Protein AF-A0A353VZP7-F1 (afdb_monomer_lite)

Sequence (99 aa):
MIFQKAGKSGWASIIPIYNILILLQIVGKPWWWLLLLLIPVVDIVILIIIYHQLSQTFEKTAGFTVSLVLLPIIFFPILAFSDAKYIGFKKPGVTEANI

Secondary structure (DSSP, 8-state):
-HHHHTTS-GGGGTSHHHHHHHHHHHTT--TTHHHHTTSHHHHHHHHHHHHHHHHHHTT--HHHHHHHHH-HHHHHHHHHHSS--------TT--S---

pLDDT: mean 76.03, std 11.07, range [40.41, 90.56]

Radius of gyration: 13.65 Å; chains: 1; bounding box: 36×31×34 Å

Foldseek 3Di:
DLQVLLVHDPCLCVDPLSVVQSLCVQLVHDSCVSVLCVPPVSVVVSVLVSLCSSCVQQVHDVVLSVVCVVPVVPSVVCCVPPPRHRNGGDDPPPPPDDD

Structure (mmCIF, N/CA/C/O backbone):
data_AF-A0A353VZP7-F1
#
_entry.id   AF-A0A353VZP7-F1
#
loop_
_atom_site.group_PDB
_atom_site.id
_atom_site.type_symbol
_atom_site.label_atom_id
_atom_site.label_alt_id
_atom_site.label_comp_id
_atom_site.label_asym_id
_atom_site.label_entity_id
_atom_site.label_seq_id
_atom_site.pdbx_PDB_ins_code
_atom_site.Cartn_x
_atom_site.Cartn_y
_atom_site.Cartn_z
_atom_site.occupancy
_atom_site.B_iso_or_equiv
_atom_site.auth_seq_id
_atom_site.auth_comp_id
_atom_site.auth_asym_id
_atom_site.auth_atom_id
_atom_site.pdbx_PDB_model_num
ATOM 1 N N . MET A 1 1 ? -5.412 7.530 11.006 1.00 59.75 1 MET A N 1
ATOM 2 C CA . MET A 1 1 ? -4.705 6.357 10.425 1.00 59.75 1 MET A CA 1
ATOM 3 C C . MET A 1 1 ? -5.350 5.992 9.090 1.00 59.75 1 MET A C 1
ATOM 5 O O . MET A 1 1 ? -6.570 6.048 9.013 1.00 59.75 1 MET A O 1
ATOM 9 N N . ILE A 1 2 ? -4.580 5.617 8.059 1.00 64.31 2 ILE A N 1
ATOM 10 C CA . ILE A 1 2 ? -5.104 5.247 6.717 1.00 64.31 2 ILE A CA 1
ATOM 11 C C . ILE A 1 2 ? -6.239 4.209 6.824 1.00 64.31 2 ILE A C 1
ATOM 13 O O . ILE A 1 2 ? -7.280 4.359 6.192 1.00 64.31 2 ILE A O 1
ATOM 17 N N . PHE A 1 3 ? -6.085 3.229 7.720 1.00 69.00 3 PHE A N 1
ATOM 18 C CA . PHE A 1 3 ? -7.097 2.214 8.026 1.00 69.00 3 PHE A CA 1
ATOM 19 C C . PHE A 1 3 ? -8.402 2.799 8.573 1.00 69.00 3 PHE A C 1
ATOM 21 O O . PHE A 1 3 ? -9.471 2.463 8.077 1.00 69.00 3 PHE A O 1
ATOM 28 N N . GLN A 1 4 ? -8.323 3.730 9.528 1.00 68.00 4 GLN A N 1
ATOM 29 C CA . GLN A 1 4 ? -9.504 4.378 10.111 1.00 68.00 4 GLN A CA 1
ATOM 30 C C . GLN A 1 4 ? -10.273 5.210 9.079 1.00 68.00 4 GLN A C 1
ATOM 32 O O . GLN A 1 4 ? -11.499 5.209 9.100 1.00 68.00 4 GLN A O 1
ATOM 37 N N . LYS A 1 5 ? -9.573 5.865 8.141 1.00 68.25 5 LYS A N 1
ATOM 38 C CA . LYS A 1 5 ? -10.216 6.593 7.033 1.00 68.25 5 LYS A CA 1
ATOM 39 C C . LYS A 1 5 ? -10.972 5.672 6.076 1.00 68.25 5 LYS A C 1
ATOM 41 O O . LYS A 1 5 ? -11.972 6.083 5.506 1.00 68.25 5 LYS A O 1
ATOM 46 N N . ALA A 1 6 ? -10.509 4.435 5.92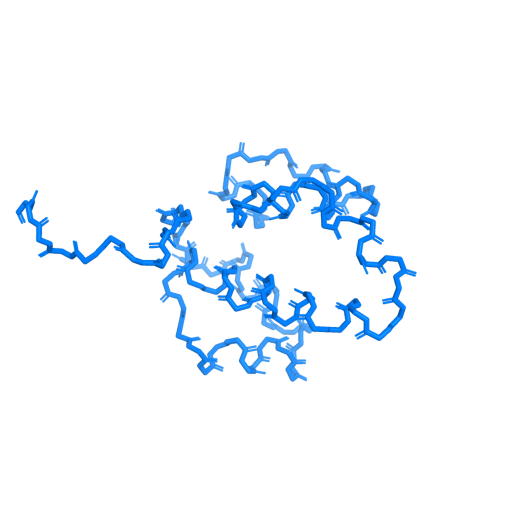8 1.00 65.75 6 ALA A N 1
ATOM 47 C CA . ALA A 1 6 ? -11.166 3.405 5.133 1.00 65.75 6 ALA A CA 1
ATOM 48 C C . ALA A 1 6 ? -12.176 2.558 5.942 1.00 65.75 6 ALA A C 1
ATOM 50 O O . ALA A 1 6 ? -12.602 1.501 5.476 1.00 65.75 6 ALA A O 1
ATOM 51 N N . GLY A 1 7 ? -12.537 2.976 7.164 1.00 67.81 7 GLY A N 1
ATOM 52 C CA . GLY A 1 7 ? -13.490 2.258 8.021 1.00 67.81 7 GLY A CA 1
ATOM 53 C C . GLY A 1 7 ? -12.962 0.937 8.596 1.00 67.81 7 GLY A C 1
ATOM 54 O O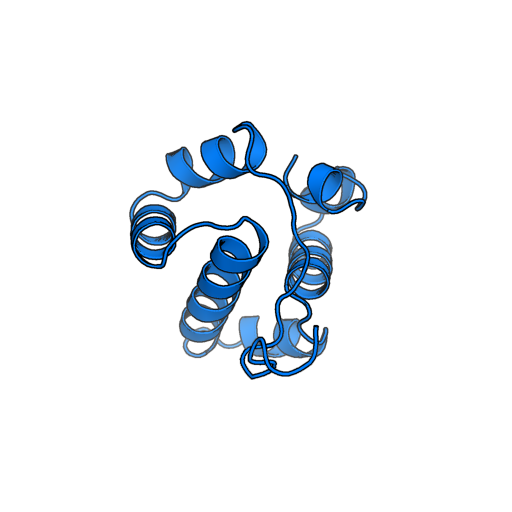 . GLY A 1 7 ? -13.745 0.068 8.973 1.00 67.81 7 GLY A O 1
ATOM 55 N N . LYS A 1 8 ? -11.639 0.750 8.645 1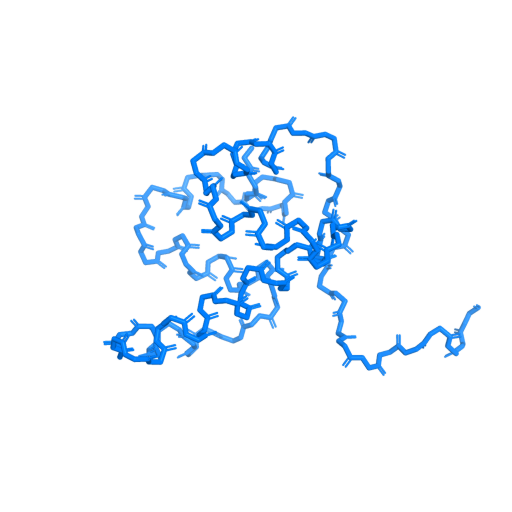.00 73.56 8 LYS A N 1
ATOM 56 C CA . LYS A 1 8 ? -10.965 -0.452 9.159 1.00 73.56 8 LYS A CA 1
ATOM 57 C C . LYS A 1 8 ? -10.256 -0.163 10.485 1.00 73.56 8 LYS A C 1
ATOM 59 O O . LYS A 1 8 ? -9.778 0.945 10.735 1.00 73.56 8 LYS A O 1
ATOM 64 N N . SER A 1 9 ? -10.163 -1.177 11.344 1.00 75.31 9 SER A N 1
ATOM 65 C CA . SER A 1 9 ? -9.572 -1.060 12.682 1.00 75.31 9 SER A CA 1
ATOM 66 C C . SER A 1 9 ? -8.106 -0.617 12.628 1.00 75.31 9 SER A C 1
ATOM 68 O O . SER A 1 9 ? -7.274 -1.290 12.027 1.00 75.31 9 SER A O 1
ATOM 70 N N . GLY A 1 10 ? -7.770 0.488 13.303 1.00 65.25 10 GLY A N 1
ATOM 71 C CA . GLY A 1 10 ? -6.408 1.043 13.336 1.00 65.25 10 GLY A CA 1
ATOM 72 C C . GLY A 1 10 ? -5.359 0.104 13.944 1.00 65.25 10 GLY A C 1
ATOM 73 O O . GLY A 1 10 ? -4.221 0.105 13.499 1.00 65.25 10 GLY A O 1
ATOM 74 N N . TRP A 1 11 ? -5.755 -0.774 14.872 1.00 76.06 11 TRP A N 1
ATOM 75 C CA . TRP A 1 11 ? -4.887 -1.827 15.426 1.00 76.06 11 TRP A CA 1
ATOM 76 C C . TRP A 1 11 ? -4.384 -2.828 14.379 1.00 76.06 11 TRP A C 1
ATOM 78 O O . TRP A 1 11 ? -3.383 -3.505 14.612 1.00 76.06 11 TRP A O 1
ATOM 88 N N . ALA A 1 12 ? -5.031 -2.909 13.210 1.00 73.44 12 ALA A N 1
ATOM 89 C CA . ALA A 1 12 ? -4.594 -3.804 12.150 1.00 73.44 12 ALA A CA 1
ATOM 90 C C . ALA A 1 12 ? -3.180 -3.488 11.639 1.00 73.44 12 ALA A C 1
ATOM 92 O O . ALA A 1 12 ? -2.508 -4.386 11.143 1.00 73.44 12 ALA A O 1
ATOM 93 N N . SER A 1 13 ? -2.700 -2.250 11.810 1.00 68.25 13 SER A N 1
ATOM 94 C CA . SER A 1 13 ? -1.350 -1.851 11.402 1.00 68.25 13 SER A CA 1
ATOM 95 C C . SER A 1 13 ? -0.233 -2.435 12.273 1.00 68.25 13 SER A C 1
ATOM 97 O O . SER A 1 13 ? 0.924 -2.370 11.871 1.00 68.25 13 SER A O 1
ATOM 99 N N . ILE A 1 14 ? -0.550 -2.973 13.456 1.00 79.75 14 ILE A N 1
ATOM 100 C CA . ILE A 1 14 ? 0.442 -3.507 14.407 1.00 79.75 14 ILE A CA 1
ATOM 101 C C . ILE A 1 14 ? 0.929 -4.892 13.970 1.00 79.75 14 ILE A C 1
ATOM 103 O O . ILE A 1 14 ? 2.094 -5.232 14.152 1.00 79.75 14 ILE A O 1
ATOM 107 N N . ILE A 1 15 ? 0.043 -5.694 13.379 1.00 83.69 15 ILE A N 1
ATOM 108 C CA . ILE A 1 15 ? 0.352 -7.060 12.957 1.00 83.69 15 ILE A CA 1
ATOM 109 C C . ILE A 1 15 ? 0.802 -7.013 11.487 1.00 83.69 15 ILE A C 1
ATOM 111 O O . ILE A 1 15 ? -0.024 -6.692 10.631 1.00 83.69 15 ILE A O 1
ATOM 115 N N . PRO A 1 16 ? 2.057 -7.369 11.149 1.00 73.94 16 PRO A N 1
ATOM 116 C CA . PRO A 1 16 ? 2.618 -7.157 9.809 1.00 73.94 16 PRO A CA 1
ATOM 117 C C . PRO A 1 16 ? 1.805 -7.800 8.678 1.00 73.94 16 PRO A C 1
ATOM 119 O O . PRO A 1 16 ? 1.504 -7.159 7.676 1.00 73.94 16 PRO A O 1
ATOM 122 N N . ILE A 1 17 ? 1.384 -9.054 8.860 1.00 84.88 17 ILE A N 1
ATOM 123 C CA . ILE A 1 17 ? 0.598 -9.784 7.855 1.00 84.88 17 ILE A CA 1
ATOM 124 C C . ILE A 1 17 ? -0.822 -9.216 7.740 1.00 84.88 17 ILE A C 1
ATOM 126 O O . ILE A 1 17 ? -1.356 -9.051 6.643 1.00 84.88 17 ILE A O 1
ATOM 130 N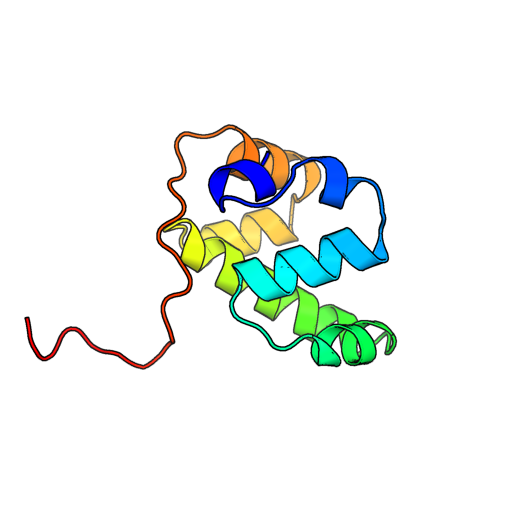 N . TYR A 1 18 ? -1.443 -8.895 8.874 1.00 81.44 18 TYR A N 1
ATOM 131 C CA . TYR A 1 18 ? -2.816 -8.401 8.900 1.00 81.44 18 TYR A CA 1
ATOM 132 C C . TYR A 1 18 ? -2.922 -6.985 8.323 1.00 81.44 18 TYR A C 1
ATOM 134 O O . TYR A 1 18 ? -3.868 -6.694 7.596 1.00 81.44 18 TYR A O 1
ATOM 142 N N . ASN A 1 19 ? -1.911 -6.142 8.550 1.00 85.88 19 ASN A N 1
ATOM 143 C CA . ASN A 1 19 ? -1.757 -4.837 7.915 1.00 85.88 19 ASN A CA 1
ATOM 144 C C . ASN A 1 19 ? -1.871 -4.953 6.383 1.00 85.88 19 ASN A C 1
ATOM 146 O O . ASN A 1 19 ? -2.712 -4.297 5.769 1.00 85.88 19 ASN A O 1
ATOM 150 N N . ILE A 1 20 ? -1.101 -5.863 5.778 1.00 83.00 20 ILE A N 1
ATOM 151 C CA . ILE A 1 20 ? -1.111 -6.094 4.327 1.00 83.00 20 ILE A CA 1
ATOM 152 C C . ILE A 1 20 ? -2.465 -6.635 3.857 1.00 83.00 20 ILE A C 1
ATOM 154 O O . ILE A 1 20 ? -2.988 -6.177 2.843 1.00 83.00 20 ILE A O 1
ATOM 158 N N . LEU A 1 21 ? -3.075 -7.568 4.594 1.00 85.12 21 LEU A N 1
ATOM 159 C CA . LEU A 1 21 ? -4.407 -8.087 4.261 1.00 85.12 21 LEU A CA 1
ATOM 160 C C . LEU A 1 21 ? -5.473 -6.989 4.250 1.00 85.12 21 LEU A C 1
ATOM 162 O O . LEU A 1 21 ? -6.298 -6.939 3.338 1.00 85.12 21 LEU A O 1
ATOM 166 N N . ILE A 1 22 ? -5.462 -6.094 5.236 1.00 84.56 22 ILE A N 1
ATOM 167 C CA . ILE A 1 22 ? -6.395 -4.968 5.271 1.00 84.56 22 ILE A CA 1
ATOM 168 C C . ILE A 1 22 ? -6.064 -3.957 4.172 1.00 84.56 22 ILE A C 1
ATOM 170 O O . ILE A 1 22 ? -6.984 -3.448 3.539 1.00 84.56 22 ILE A O 1
ATOM 174 N N . LEU A 1 23 ? -4.788 -3.699 3.884 1.00 83.00 23 LEU A N 1
ATOM 175 C CA . LEU A 1 23 ? -4.382 -2.844 2.767 1.00 83.00 23 LEU A CA 1
ATOM 176 C C . LEU A 1 23 ? -4.897 -3.392 1.428 1.00 83.00 23 LEU A C 1
ATOM 178 O O . LEU A 1 23 ? -5.479 -2.646 0.645 1.00 83.00 23 LEU A O 1
ATOM 182 N N . LEU A 1 24 ? -4.771 -4.702 1.200 1.00 85.25 24 LEU A N 1
ATOM 183 C CA . LEU A 1 24 ? -5.345 -5.389 0.042 1.00 85.25 24 LEU A CA 1
ATOM 184 C C . LEU A 1 24 ? -6.868 -5.206 -0.007 1.00 85.25 24 LEU A C 1
ATOM 186 O O . LEU A 1 24 ? -7.396 -4.868 -1.062 1.00 85.25 24 LEU A O 1
ATOM 190 N N . GLN A 1 25 ? -7.573 -5.332 1.123 1.00 82.88 25 GLN A N 1
ATOM 191 C CA . GLN A 1 25 ? -9.018 -5.072 1.184 1.00 82.88 25 GLN A CA 1
ATOM 192 C C . GLN A 1 25 ? -9.384 -3.617 0.852 1.00 82.88 25 GLN A C 1
ATOM 194 O O . GLN A 1 25 ? -10.359 -3.394 0.139 1.00 82.88 25 GLN A O 1
ATOM 199 N N . ILE A 1 26 ? -8.619 -2.635 1.342 1.00 82.75 26 ILE A N 1
ATOM 200 C CA . ILE A 1 26 ? -8.815 -1.200 1.050 1.00 82.75 26 ILE A CA 1
ATOM 201 C C . ILE A 1 26 ? -8.647 -0.936 -0.448 1.00 82.75 26 ILE A C 1
ATOM 203 O O . ILE A 1 26 ? -9.415 -0.204 -1.062 1.00 82.75 26 ILE A O 1
ATOM 207 N N . VAL A 1 27 ? -7.656 -1.585 -1.048 1.00 83.62 27 VAL A N 1
ATOM 208 C CA . VAL A 1 27 ? -7.311 -1.454 -2.463 1.00 83.62 27 VAL A CA 1
ATOM 209 C C . VAL A 1 27 ? -8.163 -2.384 -3.355 1.00 83.62 27 VAL A C 1
ATOM 211 O O . VAL A 1 27 ? -7.964 -2.462 -4.566 1.00 83.62 27 VAL A O 1
ATOM 214 N N . GLY A 1 28 ? -9.138 -3.104 -2.789 1.00 81.19 28 GLY A N 1
ATOM 215 C CA . GLY A 1 28 ? -10.024 -4.003 -3.538 1.00 81.19 28 GLY A CA 1
ATOM 216 C C . GLY A 1 28 ? -9.293 -5.177 -4.198 1.00 81.19 28 GLY A C 1
ATOM 217 O O . GLY A 1 28 ? -9.729 -5.681 -5.236 1.00 81.19 28 GLY A O 1
ATOM 218 N N . LYS A 1 29 ? -8.154 -5.592 -3.638 1.00 83.56 29 LYS A N 1
ATOM 219 C CA . LYS A 1 29 ? -7.347 -6.706 -4.125 1.00 83.56 29 LYS A CA 1
ATOM 220 C C . LYS A 1 29 ? -7.612 -7.988 -3.331 1.00 83.56 29 LYS A C 1
ATOM 222 O O . LYS A 1 29 ? -7.824 -7.954 -2.120 1.00 83.56 29 LYS A O 1
ATOM 227 N N . PRO A 1 30 ? -7.610 -9.138 -4.017 1.00 87.12 30 PRO A N 1
ATOM 228 C CA . PRO A 1 30 ? -7.830 -10.437 -3.393 1.00 87.12 30 PRO A CA 1
ATOM 229 C C . PRO A 1 30 ? -6.684 -10.833 -2.446 1.00 87.12 30 PRO A C 1
ATOM 231 O O . PRO A 1 30 ? -5.514 -10.555 -2.704 1.00 87.12 30 PRO A O 1
ATOM 234 N N . TRP A 1 31 ? -7.022 -11.541 -1.367 1.00 85.00 31 TRP A N 1
ATOM 235 C CA . TRP A 1 31 ? -6.099 -11.900 -0.280 1.00 85.00 31 TRP A CA 1
ATOM 236 C C . TRP A 1 31 ? -4.913 -12.776 -0.721 1.00 85.00 31 TRP A C 1
ATOM 238 O O . TRP A 1 31 ? -3.838 -12.676 -0.140 1.00 85.00 31 TRP A O 1
ATOM 248 N N . TRP A 1 32 ? -5.068 -13.580 -1.781 1.00 85.19 32 TRP A N 1
ATOM 249 C CA . TRP A 1 32 ? -4.000 -14.421 -2.346 1.00 85.19 32 TRP A CA 1
ATOM 250 C C . TRP A 1 32 ? -2.783 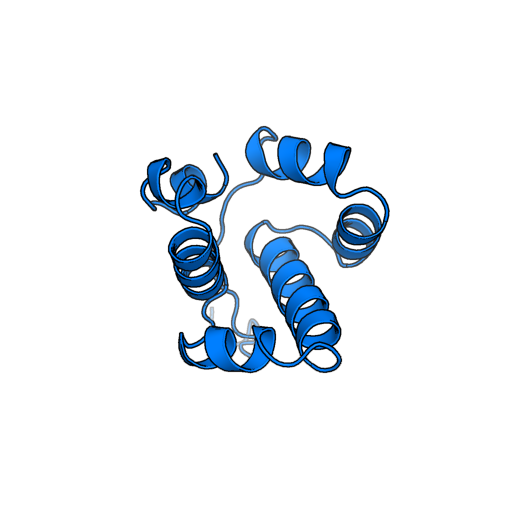-13.626 -2.863 1.00 85.19 32 TRP A C 1
ATOM 252 O O . TRP A 1 32 ? -1.712 -14.198 -3.033 1.00 85.19 32 TRP A O 1
ATOM 262 N N . TRP A 1 33 ? -2.896 -12.302 -3.046 1.00 86.56 33 TRP A N 1
ATOM 263 C CA . TRP A 1 33 ? -1.760 -11.438 -3.385 1.00 86.56 33 TRP A CA 1
ATOM 264 C C . TRP A 1 33 ? -0.728 -11.386 -2.256 1.00 86.56 33 TRP A C 1
ATOM 266 O O . TRP A 1 33 ? 0.444 -11.154 -2.524 1.00 86.56 33 TRP A O 1
ATOM 276 N N . LEU A 1 34 ? -1.130 -11.690 -1.018 1.00 86.50 34 LEU A N 1
ATOM 277 C CA . LEU A 1 34 ? -0.207 -11.882 0.098 1.00 86.50 34 LEU A CA 1
ATOM 278 C C . LEU A 1 34 ? 0.831 -12.982 -0.193 1.00 86.50 34 LEU A C 1
ATOM 280 O O . LEU A 1 34 ? 1.985 -12.846 0.193 1.00 86.50 34 LEU A O 1
ATOM 284 N N . LEU A 1 35 ? 0.447 -14.046 -0.911 1.00 88.81 35 LEU A N 1
ATOM 285 C CA . LEU A 1 35 ? 1.373 -15.114 -1.306 1.00 88.81 35 LEU A CA 1
ATOM 286 C C . LEU A 1 35 ? 2.354 -14.656 -2.392 1.00 88.81 35 LEU A C 1
ATOM 288 O O . LEU A 1 35 ? 3.480 -15.135 -2.439 1.00 88.81 35 LEU A O 1
ATOM 292 N N . LEU A 1 36 ? 1.950 -13.708 -3.242 1.00 86.81 36 LEU A N 1
ATOM 293 C CA . LEU A 1 36 ? 2.827 -13.128 -4.262 1.00 86.81 36 LEU A CA 1
ATOM 294 C C . LEU A 1 36 ? 3.903 -12.225 -3.642 1.00 86.81 36 LEU A C 1
ATOM 296 O O . LEU A 1 36 ? 5.015 -12.176 -4.159 1.00 86.81 36 LEU A O 1
ATOM 300 N N . LEU A 1 37 ? 3.597 -11.572 -2.514 1.00 84.00 37 LEU A N 1
ATOM 301 C CA . LEU A 1 37 ? 4.550 -10.758 -1.744 1.00 84.00 37 LEU A CA 1
ATOM 302 C C . LEU A 1 37 ? 5.658 -11.597 -1.074 1.00 84.00 37 LEU A C 1
ATOM 304 O O . LEU A 1 37 ? 6.698 -11.070 -0.702 1.00 84.00 37 LEU A O 1
ATOM 308 N N . LEU A 1 38 ? 5.489 -12.919 -0.950 1.00 85.69 38 LEU A N 1
ATOM 309 C CA . LEU A 1 38 ? 6.556 -13.812 -0.468 1.00 85.69 38 LEU A CA 1
ATOM 310 C C . LEU A 1 38 ? 7.651 -14.065 -1.521 1.00 85.69 38 LEU A C 1
ATOM 312 O O . LEU A 1 38 ? 8.701 -14.611 -1.185 1.00 85.69 38 LEU A O 1
ATOM 316 N N . ILE A 1 39 ? 7.428 -13.684 -2.785 1.00 90.56 39 ILE A N 1
ATOM 317 C CA . ILE A 1 39 ? 8.384 -13.881 -3.880 1.00 90.56 39 ILE A CA 1
ATOM 318 C C . ILE A 1 39 ? 9.130 -12.556 -4.129 1.00 90.56 39 ILE A C 1
ATOM 320 O O . ILE A 1 39 ? 8.531 -11.632 -4.674 1.00 90.56 39 ILE A O 1
ATOM 324 N N . PRO A 1 40 ? 10.439 -12.446 -3.836 1.00 75.81 40 PRO A N 1
ATOM 325 C CA . PRO A 1 40 ? 11.155 -11.162 -3.748 1.00 75.81 40 PRO A CA 1
ATOM 326 C C . PRO A 1 40 ? 11.198 -10.325 -5.040 1.00 75.81 40 PRO A C 1
ATOM 328 O O . PRO A 1 40 ? 11.360 -9.112 -4.982 1.00 75.81 40 PRO A O 1
ATOM 331 N N . VAL A 1 41 ? 11.031 -10.940 -6.214 1.00 88.38 41 VAL A N 1
ATOM 332 C CA . VAL A 1 41 ? 10.954 -10.211 -7.497 1.00 88.38 41 VAL A CA 1
ATOM 333 C C . VAL A 1 41 ? 9.531 -9.725 -7.784 1.00 88.38 41 VAL A C 1
ATOM 335 O O . VAL A 1 41 ? 9.326 -8.631 -8.306 1.00 88.38 41 VAL A O 1
ATOM 338 N N . VAL A 1 42 ? 8.535 -10.540 -7.439 1.00 87.88 42 VAL A N 1
ATOM 339 C CA . VAL A 1 42 ? 7.119 -10.231 -7.667 1.00 87.88 42 VAL A CA 1
ATOM 340 C C . VAL A 1 42 ? 6.624 -9.225 -6.628 1.00 87.88 42 VAL A C 1
ATOM 342 O O . VAL A 1 42 ? 5.836 -8.346 -6.968 1.00 87.88 42 VAL A O 1
ATOM 345 N N . ASP A 1 43 ? 7.140 -9.298 -5.401 1.00 85.88 43 ASP A N 1
ATOM 346 C CA . ASP A 1 43 ? 6.843 -8.402 -4.284 1.00 85.88 43 ASP A CA 1
ATOM 347 C C . ASP A 1 43 ? 6.941 -6.922 -4.678 1.00 85.88 43 ASP A C 1
ATOM 349 O O . ASP A 1 43 ? 5.978 -6.173 -4.524 1.00 85.88 43 ASP A O 1
ATOM 353 N N . ILE A 1 44 ? 8.047 -6.523 -5.312 1.00 84.88 44 ILE A N 1
ATOM 354 C CA . ILE A 1 44 ? 8.288 -5.134 -5.728 1.00 84.88 44 ILE A CA 1
ATOM 355 C C . ILE A 1 44 ? 7.231 -4.665 -6.737 1.00 84.88 44 ILE A C 1
ATOM 357 O O . ILE A 1 44 ? 6.676 -3.571 -6.609 1.00 84.88 44 ILE A O 1
ATOM 361 N N . VAL A 1 45 ? 6.915 -5.496 -7.736 1.00 86.56 45 VAL A N 1
ATOM 362 C CA . VAL A 1 45 ? 5.915 -5.170 -8.766 1.00 86.56 45 VAL A CA 1
ATOM 363 C C . VAL A 1 45 ? 4.528 -5.038 -8.138 1.00 86.56 45 VAL A C 1
ATOM 365 O O . VAL A 1 45 ? 3.793 -4.091 -8.426 1.00 86.56 45 VAL A O 1
ATOM 368 N N . ILE A 1 46 ? 4.176 -5.961 -7.244 1.00 87.25 46 ILE A N 1
ATOM 369 C CA . ILE A 1 46 ? 2.896 -5.956 -6.538 1.00 87.25 46 ILE A CA 1
ATOM 370 C C . ILE A 1 46 ? 2.781 -4.732 -5.624 1.00 87.25 46 ILE A C 1
ATOM 372 O O . ILE A 1 46 ? 1.738 -4.078 -5.635 1.00 87.25 46 ILE A O 1
ATOM 376 N N . LEU A 1 47 ? 3.837 -4.367 -4.894 1.00 83.88 47 LEU A N 1
ATOM 377 C CA . LEU A 1 47 ? 3.868 -3.176 -4.042 1.00 83.88 47 LEU A CA 1
ATOM 378 C C . LEU A 1 47 ? 3.625 -1.894 -4.838 1.00 83.88 47 LEU A C 1
ATOM 380 O O . LEU A 1 47 ? 2.808 -1.071 -4.426 1.00 83.88 47 LEU A O 1
ATOM 384 N N . ILE A 1 48 ? 4.257 -1.743 -6.006 1.00 83.31 48 ILE A N 1
ATOM 385 C CA . ILE A 1 48 ? 4.028 -0.588 -6.888 1.00 83.31 48 ILE A CA 1
ATOM 386 C C . ILE A 1 48 ? 2.557 -0.521 -7.314 1.00 83.31 48 ILE A C 1
ATOM 388 O O . ILE A 1 48 ? 1.944 0.546 -7.253 1.00 83.31 48 ILE A O 1
ATOM 392 N N . ILE A 1 49 ? 1.960 -1.655 -7.697 1.00 84.69 49 ILE A N 1
ATOM 393 C CA . ILE A 1 49 ? 0.544 -1.716 -8.088 1.00 84.69 49 ILE A CA 1
ATOM 394 C C . ILE A 1 49 ? -0.369 -1.354 -6.909 1.00 84.69 49 ILE A C 1
ATOM 396 O O . ILE A 1 49 ? -1.314 -0.579 -7.083 1.00 84.69 49 ILE A O 1
ATOM 400 N N . ILE A 1 50 ? -0.090 -1.887 -5.716 1.00 84.88 50 ILE A N 1
ATOM 401 C CA . ILE A 1 50 ? -0.855 -1.603 -4.497 1.00 84.88 50 ILE A CA 1
ATOM 402 C C . ILE A 1 50 ? -0.764 -0.115 -4.155 1.00 84.88 50 ILE A C 1
ATOM 404 O O . ILE A 1 50 ? -1.796 0.504 -3.916 1.00 84.88 50 ILE A O 1
ATOM 408 N N . TYR A 1 51 ? 0.425 0.490 -4.179 1.00 82.19 51 TYR A N 1
ATOM 409 C CA . TYR A 1 51 ? 0.606 1.918 -3.892 1.00 82.19 51 TYR A CA 1
ATOM 410 C C . TYR A 1 51 ? -0.032 2.819 -4.937 1.00 82.19 51 TYR A C 1
ATOM 412 O O . TYR A 1 51 ? -0.631 3.841 -4.591 1.00 82.19 51 TYR A O 1
ATOM 420 N N . HIS A 1 52 ? 0.038 2.434 -6.207 1.00 81.69 52 HIS A N 1
ATOM 421 C CA . HIS A 1 52 ? -0.632 3.165 -7.265 1.00 81.69 52 HIS A CA 1
ATOM 422 C C . HIS A 1 52 ? -2.147 3.174 -7.055 1.00 81.69 52 HIS A C 1
ATOM 424 O O . HIS A 1 52 ? -2.774 4.233 -7.061 1.00 81.69 52 HIS A O 1
ATOM 430 N N . GLN A 1 53 ? -2.741 2.018 -6.780 1.00 81.31 53 GLN A N 1
ATOM 431 C CA . GLN A 1 53 ? -4.178 1.929 -6.536 1.00 81.31 53 GLN A CA 1
ATOM 432 C C . GLN A 1 53 ? -4.581 2.574 -5.210 1.00 81.31 53 GLN A C 1
ATOM 434 O O . GLN A 1 53 ? -5.614 3.232 -5.157 1.00 81.31 53 GLN A O 1
ATOM 439 N N . LEU A 1 54 ? -3.748 2.476 -4.170 1.00 82.62 54 LEU A N 1
ATOM 440 C CA . LEU A 1 54 ? -3.939 3.204 -2.920 1.00 82.62 54 LEU A CA 1
ATOM 441 C C . LEU A 1 54 ? -4.012 4.708 -3.199 1.00 82.62 54 LEU A C 1
ATOM 443 O O . LEU A 1 54 ? -4.958 5.357 -2.770 1.00 82.62 54 LEU A O 1
ATOM 447 N N . SER A 1 55 ? -3.089 5.261 -3.990 1.00 79.25 55 SER A N 1
ATOM 448 C CA . SER A 1 55 ? -3.130 6.681 -4.355 1.00 79.25 55 SER A CA 1
ATOM 449 C C . SER A 1 55 ? -4.430 7.058 -5.080 1.00 79.25 55 SER A C 1
ATOM 451 O O . SER A 1 55 ? -5.057 8.049 -4.713 1.00 79.25 55 SER A O 1
ATOM 453 N N . GLN A 1 56 ? -4.915 6.207 -5.993 1.00 77.75 56 GLN A N 1
ATOM 454 C CA . GLN A 1 56 ? -6.197 6.409 -6.676 1.00 77.75 56 GLN A CA 1
ATOM 455 C C . GLN A 1 56 ? -7.393 6.369 -5.712 1.00 77.75 56 GLN A C 1
ATOM 457 O O . GLN A 1 56 ? -8.301 7.182 -5.847 1.00 77.75 56 GLN A O 1
ATOM 462 N N . THR A 1 57 ? -7.386 5.487 -4.701 1.00 75.81 57 THR A N 1
ATOM 463 C CA . THR A 1 57 ? -8.461 5.425 -3.684 1.00 75.81 57 THR A CA 1
ATOM 464 C C . THR A 1 57 ? -8.541 6.661 -2.780 1.00 75.81 57 THR A C 1
ATOM 466 O O . THR A 1 57 ? -9.540 6.852 -2.086 1.00 75.81 57 THR A O 1
ATOM 469 N N . PHE A 1 58 ? -7.505 7.505 -2.793 1.00 78.00 58 PHE A N 1
ATOM 470 C CA . PHE A 1 58 ? -7.423 8.771 -2.059 1.00 78.00 58 PHE A CA 1
ATOM 471 C C . PHE A 1 58 ? -7.435 10.005 -2.990 1.00 78.00 58 PHE A C 1
ATOM 473 O O . PHE A 1 58 ? -7.001 11.081 -2.571 1.00 78.00 58 PHE A O 1
ATOM 480 N N . GLU A 1 59 ? -7.879 9.850 -4.248 1.00 76.62 59 GLU A N 1
ATOM 481 C CA . GLU A 1 59 ? -7.887 10.898 -5.293 1.00 76.62 59 GLU A CA 1
ATOM 482 C C . GLU A 1 59 ? -6.516 11.547 -5.547 1.00 76.62 59 GLU A C 1
ATOM 484 O O . GLU A 1 59 ? -6.399 12.710 -5.935 1.00 76.62 59 GLU A O 1
ATOM 489 N N . LYS A 1 60 ? -5.434 10.803 -5.314 1.00 74.56 60 LYS A N 1
ATOM 490 C CA . LYS A 1 60 ? -4.070 11.268 -5.568 1.00 74.56 60 LYS A CA 1
ATOM 491 C C . LYS A 1 60 ? -3.602 10.820 -6.953 1.00 74.56 60 LYS A C 1
ATOM 493 O O . LYS A 1 60 ? -3.941 9.741 -7.432 1.00 74.56 60 LYS A O 1
ATOM 498 N N . THR A 1 61 ? -2.819 11.676 -7.607 1.00 76.56 61 THR A N 1
ATOM 499 C CA . THR A 1 61 ? -2.319 11.459 -8.973 1.00 76.56 61 THR A CA 1
ATOM 500 C C . THR A 1 61 ? -1.155 10.464 -9.012 1.00 76.56 61 THR A C 1
ATOM 502 O O . THR A 1 61 ? -0.511 10.196 -7.997 1.00 76.56 61 THR A O 1
ATOM 505 N N . ALA A 1 62 ? -0.816 9.962 -10.206 1.00 72.75 62 ALA A N 1
ATOM 506 C CA . ALA A 1 62 ? 0.344 9.085 -10.403 1.00 72.75 62 ALA A CA 1
ATOM 507 C C . ALA A 1 62 ? 1.667 9.718 -9.918 1.00 72.75 62 ALA A C 1
ATOM 509 O O . ALA A 1 62 ? 2.529 9.016 -9.393 1.00 72.75 62 ALA A O 1
ATOM 510 N N . GLY A 1 63 ? 1.805 11.048 -10.006 1.00 74.19 63 GLY A N 1
ATOM 511 C CA . GLY A 1 63 ? 2.951 11.774 -9.447 1.00 74.19 63 GLY A CA 1
ATOM 512 C C . GLY A 1 63 ? 3.06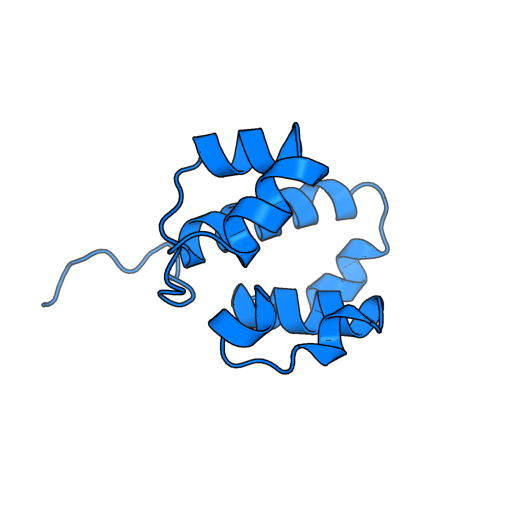9 11.618 -7.928 1.00 74.19 63 GLY A C 1
ATOM 513 O O . GLY A 1 63 ? 4.168 11.434 -7.414 1.00 74.19 63 GLY A O 1
ATOM 514 N N . PHE A 1 64 ? 1.940 11.569 -7.214 1.00 79.38 64 PHE A N 1
ATOM 515 C CA . PHE A 1 64 ? 1.922 11.276 -5.781 1.00 79.38 64 PHE A CA 1
ATOM 516 C C . PHE A 1 64 ? 2.349 9.832 -5.490 1.00 79.38 64 PHE A C 1
ATOM 518 O O . PHE A 1 64 ? 3.034 9.602 -4.500 1.00 79.38 64 PHE A O 1
ATOM 525 N N . THR A 1 65 ? 2.006 8.863 -6.354 1.00 77.31 65 THR A N 1
ATOM 526 C CA . THR A 1 65 ? 2.530 7.489 -6.240 1.00 77.31 65 THR A CA 1
ATOM 527 C C . THR A 1 65 ? 4.055 7.482 -6.319 1.00 77.31 65 THR A C 1
ATOM 529 O O . THR A 1 65 ? 4.704 6.862 -5.483 1.00 77.31 65 THR A O 1
ATOM 532 N N . VAL A 1 66 ? 4.634 8.191 -7.293 1.00 80.50 66 VAL A N 1
ATOM 533 C CA . VAL A 1 66 ? 6.093 8.274 -7.464 1.00 80.50 66 VAL A CA 1
ATOM 534 C C . VAL A 1 66 ? 6.741 8.906 -6.236 1.00 80.50 66 VAL A C 1
ATOM 536 O O . VAL A 1 66 ? 7.710 8.363 -5.716 1.00 80.50 66 VAL A O 1
ATOM 539 N N . SER A 1 67 ? 6.177 9.996 -5.712 1.00 82.50 67 SER A N 1
ATOM 540 C CA . SER A 1 67 ? 6.672 10.614 -4.477 1.00 82.50 67 SER A CA 1
ATOM 541 C C . SER A 1 67 ? 6.535 9.702 -3.255 1.00 82.50 67 SER A C 1
ATOM 543 O O . SER A 1 67 ? 7.398 9.721 -2.384 1.00 82.50 67 SER A O 1
ATOM 545 N N . LEU A 1 68 ? 5.492 8.871 -3.200 1.00 81.19 68 LEU A N 1
ATOM 546 C CA . LEU A 1 68 ? 5.271 7.901 -2.128 1.00 81.19 68 LEU A CA 1
ATOM 547 C C . LEU A 1 68 ? 6.250 6.724 -2.200 1.00 81.19 68 LEU A C 1
ATOM 549 O O . LEU A 1 68 ? 6.683 6.235 -1.163 1.00 81.19 68 LEU A O 1
ATOM 553 N N . VAL A 1 69 ? 6.644 6.308 -3.405 1.00 77.75 69 VAL A N 1
ATOM 554 C CA . VAL A 1 69 ? 7.696 5.301 -3.617 1.00 77.75 69 VAL A CA 1
ATOM 555 C C . VAL A 1 69 ? 9.084 5.878 -3.319 1.00 77.75 69 VAL A C 1
ATOM 557 O O . VAL A 1 69 ? 9.903 5.200 -2.706 1.00 77.75 69 VAL A O 1
ATOM 560 N N . LEU A 1 70 ? 9.348 7.126 -3.718 1.00 82.56 70 LEU A N 1
ATOM 561 C CA . LEU A 1 70 ? 10.649 7.781 -3.556 1.00 82.56 70 LEU A CA 1
ATOM 562 C C . LEU A 1 70 ? 10.901 8.243 -2.106 1.00 82.56 70 LEU A C 1
ATOM 564 O O . LEU A 1 70 ? 12.017 8.134 -1.607 1.00 82.56 70 LEU A O 1
ATOM 568 N N . LEU A 1 71 ? 9.874 8.766 -1.425 1.00 84.06 71 LEU A N 1
ATOM 569 C CA . LEU A 1 71 ? 9.931 9.269 -0.045 1.00 84.06 71 LEU A CA 1
ATOM 570 C C . LEU A 1 71 ? 8.757 8.729 0.802 1.00 84.06 71 LEU A C 1
ATOM 572 O O . LEU A 1 71 ? 7.913 9.500 1.279 1.00 84.06 71 LEU A O 1
ATOM 576 N N . PRO A 1 72 ? 8.703 7.411 1.067 1.00 76.69 72 PRO A N 1
ATOM 577 C CA . PRO A 1 72 ? 7.603 6.803 1.815 1.00 76.69 72 PRO A CA 1
ATOM 578 C C . PRO A 1 72 ? 7.475 7.363 3.237 1.00 76.69 72 PRO A C 1
ATOM 580 O O . PRO A 1 72 ? 6.363 7.600 3.703 1.00 76.69 72 PRO A O 1
ATOM 583 N N . ILE A 1 73 ? 8.593 7.659 3.908 1.00 77.94 73 ILE A N 1
ATOM 584 C CA . ILE A 1 73 ? 8.613 8.140 5.302 1.00 77.94 73 ILE A CA 1
ATOM 585 C C . ILE A 1 73 ? 7.812 9.439 5.482 1.00 77.94 73 ILE A C 1
ATOM 587 O O . ILE A 1 73 ? 7.200 9.634 6.526 1.00 77.94 73 ILE A O 1
ATOM 591 N N . ILE A 1 74 ? 7.780 10.311 4.470 1.00 81.88 74 ILE A N 1
ATOM 592 C CA . ILE A 1 74 ? 7.096 11.611 4.538 1.00 81.88 74 ILE A CA 1
ATOM 593 C C . ILE A 1 74 ? 5.679 11.508 3.960 1.00 81.88 74 ILE A C 1
ATOM 595 O O . ILE A 1 74 ? 4.718 12.022 4.537 1.00 81.88 74 ILE A O 1
ATOM 599 N N . PHE A 1 75 ? 5.520 10.802 2.839 1.00 78.94 75 PHE A N 1
ATOM 600 C CA . PHE A 1 75 ? 4.250 10.745 2.116 1.00 78.94 75 PHE A CA 1
ATOM 601 C C . PHE A 1 75 ? 3.213 9.817 2.761 1.00 78.94 75 PHE A C 1
ATOM 603 O O . PHE A 1 75 ? 2.018 10.095 2.651 1.00 78.94 75 PHE A O 1
ATOM 610 N N . PHE A 1 76 ? 3.624 8.771 3.490 1.00 78.06 76 PHE A N 1
ATOM 611 C CA . PHE A 1 76 ? 2.688 7.938 4.256 1.00 78.06 76 PHE A CA 1
ATOM 612 C C . PHE A 1 76 ? 1.990 8.713 5.387 1.00 78.06 76 PHE A C 1
ATOM 614 O O . PHE A 1 76 ? 0.759 8.659 5.449 1.00 78.06 76 PHE A O 1
ATOM 621 N N . PRO A 1 77 ? 2.701 9.467 6.253 1.00 78.00 77 PRO A N 1
ATOM 622 C CA . PRO A 1 77 ? 2.067 10.360 7.222 1.00 78.00 77 PRO A CA 1
ATOM 623 C C . PRO A 1 77 ? 1.188 11.417 6.560 1.00 78.00 77 PRO A C 1
ATOM 625 O O . PRO A 1 77 ? 0.070 11.636 7.016 1.00 78.00 77 PRO A O 1
ATOM 628 N N . ILE A 1 78 ? 1.632 12.024 5.454 1.00 80.94 78 ILE A N 1
ATOM 629 C CA . ILE A 1 78 ? 0.804 12.982 4.710 1.00 80.94 78 ILE A CA 1
ATOM 630 C C . ILE A 1 78 ? -0.493 12.313 4.254 1.00 80.94 78 ILE A C 1
ATOM 632 O O . ILE A 1 78 ? -1.561 12.844 4.513 1.00 80.94 78 ILE A O 1
ATOM 636 N N . LEU A 1 79 ? -0.460 11.122 3.659 1.00 79.94 79 LEU A N 1
ATOM 637 C CA . LEU A 1 79 ? -1.685 10.405 3.284 1.00 79.94 79 LEU A CA 1
ATOM 638 C C . LEU A 1 79 ? -2.561 10.082 4.516 1.00 79.94 79 LEU A C 1
ATOM 640 O O . LEU A 1 79 ? -3.792 10.218 4.490 1.00 79.94 79 LEU A O 1
ATOM 644 N N . ALA A 1 80 ? -1.924 9.690 5.620 1.00 76.75 80 ALA A N 1
ATOM 645 C CA . ALA A 1 80 ? -2.590 9.316 6.861 1.00 76.75 80 ALA A CA 1
ATOM 646 C C . ALA A 1 80 ? -3.269 10.490 7.585 1.00 76.75 80 ALA A C 1
ATOM 648 O O . ALA A 1 80 ? -4.333 10.272 8.174 1.00 76.75 80 ALA A O 1
ATOM 649 N N . PHE A 1 81 ? -2.684 11.690 7.540 1.00 75.50 81 PHE A N 1
ATOM 650 C CA . PHE A 1 81 ? -3.082 12.863 8.332 1.00 75.50 81 PHE A CA 1
ATOM 651 C C . PHE A 1 81 ? -3.583 14.062 7.508 1.00 75.50 81 PHE A C 1
ATOM 653 O O . PHE A 1 81 ? -4.206 14.947 8.076 1.00 75.50 81 PHE A O 1
ATOM 660 N N . SER A 1 82 ? -3.371 14.098 6.189 1.00 77.00 82 SER A N 1
ATOM 661 C CA . SER A 1 82 ? -3.946 15.116 5.284 1.00 77.00 82 SER A CA 1
ATOM 662 C C . SER A 1 82 ? -5.469 14.976 5.186 1.00 77.00 82 SER A C 1
ATOM 664 O O . SER A 1 82 ? -6.001 13.907 5.464 1.00 77.00 82 SER A O 1
ATOM 666 N N . ASP A 1 83 ? -6.179 15.976 4.667 1.00 71.69 83 ASP A N 1
ATOM 667 C CA . ASP A 1 83 ? -7.620 15.919 4.351 1.00 71.69 83 ASP A CA 1
ATOM 668 C C . ASP A 1 83 ? -7.994 14.966 3.197 1.00 71.69 83 ASP A C 1
ATOM 670 O O . ASP A 1 83 ? -9.105 15.005 2.672 1.00 71.69 83 ASP A O 1
ATOM 674 N N . ALA A 1 84 ? -7.076 14.084 2.784 1.00 73.62 84 ALA A N 1
ATOM 675 C CA . ALA A 1 84 ? -7.339 13.052 1.791 1.00 73.62 84 ALA A CA 1
ATOM 676 C C . ALA A 1 84 ? -8.541 12.192 2.218 1.00 73.62 84 ALA A C 1
ATOM 678 O O . ALA A 1 84 ? -8.458 11.453 3.213 1.00 73.62 84 ALA A O 1
ATOM 679 N N . LYS A 1 85 ? -9.639 12.303 1.459 1.00 70.75 85 LYS A N 1
ATOM 680 C CA . LYS A 1 85 ? -10.845 11.488 1.604 1.00 70.75 85 LYS A CA 1
ATOM 681 C C . LYS A 1 85 ? -10.638 10.143 0.924 1.00 70.75 85 LYS A C 1
ATOM 683 O O . LYS A 1 85 ? -10.123 10.067 -0.185 1.00 70.75 85 LYS A O 1
ATOM 688 N N . TYR A 1 86 ? -11.045 9.085 1.614 1.00 74.38 86 TYR A N 1
ATOM 689 C CA . TYR A 1 86 ? -11.135 7.762 1.020 1.00 74.38 86 TYR A CA 1
ATOM 690 C C . TYR A 1 86 ? -12.410 7.703 0.176 1.00 74.38 86 TYR A C 1
ATOM 692 O O . TYR A 1 86 ? -13.510 7.778 0.722 1.00 74.38 86 TYR A O 1
ATOM 700 N N . ILE A 1 87 ? -12.260 7.594 -1.141 1.00 73.44 87 ILE A N 1
ATOM 701 C CA . ILE A 1 87 ? -13.387 7.531 -2.087 1.00 73.44 87 ILE A CA 1
ATOM 702 C C . ILE A 1 87 ? -13.758 6.097 -2.480 1.00 73.44 87 ILE A C 1
ATOM 704 O O . ILE A 1 87 ? -14.708 5.875 -3.226 1.00 73.44 87 ILE A O 1
ATOM 708 N N . GLY A 1 88 ? -13.034 5.110 -1.949 1.00 67.88 88 GLY A N 1
ATOM 709 C CA . GLY A 1 88 ? -13.217 3.708 -2.298 1.00 67.88 88 GLY A CA 1
ATOM 710 C C . GLY A 1 88 ? -12.409 3.282 -3.521 1.00 67.88 88 GLY A C 1
ATOM 711 O O . GLY A 1 88 ? -11.799 4.080 -4.233 1.00 67.88 88 GLY A O 1
ATOM 712 N N . PHE A 1 89 ? -12.370 1.973 -3.749 1.00 63.62 89 PHE A N 1
ATOM 713 C CA . PHE A 1 89 ? -11.690 1.392 -4.898 1.00 63.62 89 PHE A CA 1
ATOM 714 C C . PHE A 1 89 ? -12.463 1.680 -6.197 1.00 63.62 89 PHE A C 1
ATOM 716 O O . PHE A 1 89 ? -13.502 1.070 -6.455 1.00 63.62 89 PHE A O 1
ATOM 723 N N . LYS A 1 90 ? -11.933 2.572 -7.047 1.00 58.38 90 LYS A N 1
ATOM 724 C CA . LYS A 1 90 ? -12.403 2.749 -8.430 1.00 58.38 90 LYS A CA 1
ATOM 725 C C . LYS A 1 90 ? -11.872 1.571 -9.257 1.00 58.38 90 LYS A C 1
ATOM 727 O O . LYS A 1 90 ? -10.668 1.458 -9.477 1.00 58.38 90 LYS A O 1
ATOM 732 N N . LYS A 1 91 ? -12.750 0.659 -9.700 1.00 48.41 91 LYS A N 1
ATOM 733 C CA . LYS A 1 91 ? -12.374 -0.366 -10.691 1.00 48.41 91 LYS A CA 1
ATOM 734 C C . LYS A 1 91 ? -11.873 0.359 -11.952 1.00 48.41 91 LYS A C 1
ATOM 736 O O . LYS A 1 91 ? -12.645 1.138 -12.514 1.00 48.41 91 LYS A O 1
ATOM 741 N N . PRO A 1 92 ? -10.634 0.122 -12.422 1.00 41.91 92 PRO A N 1
ATOM 742 C CA . PRO A 1 92 ? -10.198 0.679 -13.694 1.00 41.91 92 PRO A CA 1
ATOM 743 C C . PRO A 1 92 ? -11.032 0.016 -14.798 1.00 41.91 92 PRO A C 1
ATOM 745 O O . PRO A 1 92 ? -10.918 -1.189 -15.014 1.00 41.91 92 PRO A O 1
ATOM 748 N N . GLY A 1 93 ? -11.936 0.781 -15.417 1.00 54.25 93 GLY A N 1
ATOM 749 C CA . GLY A 1 93 ? -12.810 0.301 -16.495 1.00 54.25 93 GLY A CA 1
ATOM 750 C C . GLY A 1 93 ? -14.298 0.644 -16.380 1.00 54.25 93 GLY A C 1
ATOM 751 O O . GLY A 1 93 ? -15.042 0.304 -17.291 1.00 54.25 93 GLY A O 1
ATOM 752 N N . VAL A 1 94 ? -14.756 1.324 -15.323 1.00 52.62 94 VAL A N 1
ATOM 753 C CA . VAL A 1 94 ? -16.107 1.916 -15.322 1.00 52.62 94 VAL A CA 1
ATOM 754 C C . VAL A 1 94 ? -15.966 3.397 -15.649 1.00 52.62 94 VAL A C 1
ATOM 756 O O . VAL A 1 94 ? -15.813 4.241 -14.767 1.00 52.62 94 VAL A O 1
ATOM 759 N N . THR A 1 95 ? -15.897 3.672 -16.950 1.00 52.31 95 THR A N 1
ATOM 760 C CA . THR A 1 95 ? -16.073 5.007 -17.522 1.00 52.31 95 THR A CA 1
ATOM 761 C C . THR A 1 95 ? -17.390 5.583 -17.020 1.00 52.31 95 THR A C 1
ATOM 763 O O . THR A 1 95 ? -18.367 4.855 -16.853 1.00 52.31 95 THR A O 1
ATOM 766 N N . GLU A 1 96 ? -17.399 6.892 -16.808 1.00 49.97 96 GLU A N 1
ATOM 767 C CA . GLU A 1 96 ? -18.554 7.764 -16.584 1.00 49.97 96 GLU A CA 1
ATOM 768 C C . GLU A 1 96 ? -19.505 7.757 -17.801 1.00 49.97 96 GLU A C 1
ATOM 770 O O . GLU A 1 96 ? -19.761 8.768 -18.441 1.00 49.97 96 GLU A O 1
ATOM 775 N N . ALA A 1 97 ? -19.999 6.578 -18.166 1.00 49.78 97 ALA A N 1
ATOM 776 C CA . ALA A 1 97 ? -21.107 6.372 -19.074 1.00 49.78 97 ALA A CA 1
ATOM 777 C C . ALA A 1 97 ? -22.219 5.736 -18.235 1.00 49.78 97 ALA A C 1
ATOM 779 O O . ALA A 1 97 ? -22.105 4.567 -17.868 1.00 49.78 97 ALA A O 1
ATOM 780 N N . ASN A 1 98 ? -23.260 6.519 -17.934 1.00 40.41 98 ASN A N 1
ATOM 781 C CA . ASN A 1 98 ? -24.508 6.175 -17.224 1.00 40.41 98 ASN A CA 1
ATOM 782 C C . ASN A 1 98 ? -24.681 6.727 -15.801 1.00 40.41 98 ASN A C 1
ATOM 784 O O . ASN A 1 98 ? -25.194 6.009 -14.941 1.00 40.41 98 ASN A O 1
ATOM 788 N N . ILE A 1 99 ? -24.348 8.000 -15.575 1.00 44.75 99 ILE A N 1
ATOM 789 C CA . ILE A 1 99 ? -25.151 8.889 -14.712 1.00 44.75 99 ILE A CA 1
ATOM 790 C C . ILE A 1 99 ? -24.941 10.344 -15.108 1.00 44.75 99 ILE A C 1
ATOM 792 O O . ILE A 1 99 ? -23.765 10.725 -15.283 1.00 44.75 99 ILE A O 1
#